Protein AF-A0A9Q3DLL0-F1 (afdb_monomer_lite)

Foldseek 3Di:
DDQQDDDPNHDADFPDWDADPVGDIDTDHDDPRSVVVCVQCVQRGQCVVPVVRHDDHPPDPDDPPDDPPDADPPDPVSVVVVCVVVVHDPVPDDDD

Radius of gyration: 18.35 Å; chains: 1; bounding box: 42×43×36 Å

Sequence (96 aa):
MEINATYENAPIRIRAFTRYPLGNIKLYMRLRAEACWLLDNRATWTHRADPLFETSPPTFPIIFHSCPTYVDVDDDICRNALLHQNKIEKKSVDKI

Structure (mmCIF, N/CA/C/O backbone):
data_AF-A0A9Q3DLL0-F1
#
_entry.id   AF-A0A9Q3DLL0-F1
#
loop_
_atom_site.group_PDB
_atom_site.id
_atom_site.type_symbol
_atom_site.label_atom_id
_atom_site.label_alt_id
_atom_site.label_comp_id
_atom_site.label_asym_id
_atom_site.label_entity_id
_atom_site.label_seq_id
_atom_site.pdbx_PDB_ins_code
_atom_site.Cartn_x
_atom_site.Cartn_y
_atom_site.Cartn_z
_atom_site.occupancy
_atom_site.B_iso_or_equiv
_atom_site.auth_seq_id
_atom_site.auth_comp_id
_atom_site.auth_asym_id
_atom_site.auth_atom_id
_atom_site.pdbx_PDB_model_num
ATOM 1 N N . MET A 1 1 ? -11.399 -15.636 1.822 1.00 66.38 1 MET A N 1
ATOM 2 C CA . MET A 1 1 ? -10.278 -14.676 1.804 1.00 66.38 1 MET A CA 1
ATOM 3 C C . MET A 1 1 ? -10.432 -13.806 3.031 1.00 66.38 1 MET A C 1
ATOM 5 O O . MET A 1 1 ? -11.428 -13.098 3.121 1.00 66.38 1 MET A O 1
ATOM 9 N N . GLU A 1 2 ? -9.510 -13.900 3.980 1.00 69.69 2 GLU A N 1
ATOM 10 C CA . GLU A 1 2 ? -9.531 -13.091 5.199 1.00 69.69 2 GLU A CA 1
ATOM 11 C C . GLU A 1 2 ? -8.254 -12.263 5.252 1.00 69.69 2 GLU A C 1
ATOM 13 O O . GLU A 1 2 ? -7.160 -12.806 5.227 1.00 69.69 2 GLU A O 1
ATOM 18 N N . ILE A 1 3 ? -8.381 -10.938 5.291 1.00 77.25 3 ILE A N 1
ATOM 19 C CA . ILE A 1 3 ? -7.219 -10.037 5.334 1.00 77.25 3 ILE A CA 1
ATOM 20 C C . ILE A 1 3 ? -6.903 -9.548 6.752 1.00 77.25 3 ILE A C 1
ATOM 22 O O . ILE A 1 3 ? -5.816 -9.035 6.985 1.00 77.25 3 ILE A O 1
ATOM 26 N N . ASN A 1 4 ? -7.845 -9.731 7.693 1.00 78.19 4 ASN A N 1
ATOM 27 C CA . ASN A 1 4 ? -7.791 -9.278 9.088 1.00 78.19 4 ASN A CA 1
ATOM 28 C C . ASN A 1 4 ? -7.075 -7.920 9.239 1.00 78.19 4 ASN A C 1
ATOM 30 O O . ASN A 1 4 ? -5.987 -7.830 9.811 1.00 78.19 4 ASN A O 1
ATOM 34 N N . ALA A 1 5 ? -7.680 -6.898 8.628 1.00 84.06 5 ALA A N 1
ATOM 35 C CA . ALA A 1 5 ? -7.140 -5.554 8.492 1.00 84.06 5 ALA A CA 1
ATOM 36 C C . ALA A 1 5 ? -8.103 -4.523 9.092 1.00 84.06 5 ALA A C 1
ATOM 38 O O . ALA A 1 5 ? -9.318 -4.599 8.873 1.00 84.06 5 ALA A O 1
ATOM 39 N N . THR A 1 6 ? -7.558 -3.550 9.820 1.00 86.50 6 THR A N 1
ATOM 40 C CA . THR A 1 6 ? -8.316 -2.478 10.469 1.00 86.50 6 THR A CA 1
ATOM 41 C C . THR A 1 6 ? -7.774 -1.107 10.066 1.00 86.50 6 THR A C 1
ATOM 43 O O . THR A 1 6 ? -6.568 -0.904 9.974 1.00 86.50 6 THR A O 1
ATOM 46 N N . TYR A 1 7 ? -8.676 -0.155 9.833 1.00 84.75 7 TYR A N 1
ATOM 47 C CA . TYR A 1 7 ? -8.378 1.258 9.599 1.00 84.75 7 TYR A CA 1
ATOM 48 C C . TYR A 1 7 ? -9.144 2.079 10.640 1.00 84.75 7 TYR A C 1
ATOM 50 O O . TYR A 1 7 ? -10.345 1.878 10.797 1.00 84.75 7 TYR A O 1
ATOM 58 N N . GLU A 1 8 ? -8.461 2.950 11.394 1.00 86.62 8 GLU A N 1
ATOM 59 C CA . GLU A 1 8 ? -9.069 3.735 12.491 1.00 86.62 8 GLU A CA 1
ATOM 60 C C . GLU A 1 8 ? -9.876 2.870 13.487 1.00 86.62 8 GLU A C 1
ATOM 62 O O . GLU A 1 8 ? -10.966 3.228 13.924 1.00 86.62 8 GLU A O 1
ATOM 67 N N . ASN A 1 9 ? -9.344 1.693 13.838 1.00 85.94 9 ASN A N 1
ATOM 68 C CA . ASN A 1 9 ? -9.989 0.683 14.695 1.00 85.94 9 ASN A CA 1
ATOM 69 C C . ASN A 1 9 ? -11.279 0.052 14.128 1.00 85.94 9 ASN A C 1
ATOM 71 O O . ASN A 1 9 ? -11.909 -0.759 14.807 1.00 85.94 9 ASN A O 1
ATOM 75 N N . ALA A 1 10 ? -11.654 0.349 12.881 1.00 88.00 10 ALA A N 1
ATOM 76 C CA . ALA A 1 10 ? -12.760 -0.297 12.186 1.00 88.00 10 ALA A CA 1
ATOM 77 C C . ALA A 1 10 ? -12.247 -1.386 11.223 1.00 88.00 10 ALA A C 1
ATOM 79 O O . ALA A 1 10 ? -11.261 -1.165 10.517 1.00 88.00 10 ALA A O 1
ATOM 80 N N . PRO A 1 11 ? -12.902 -2.559 11.138 1.00 88.50 11 PRO A N 1
ATOM 81 C CA . PRO A 1 11 ? -12.553 -3.571 10.147 1.00 88.50 11 PRO A CA 1
ATOM 82 C C . PRO A 1 11 ? -12.741 -3.044 8.724 1.00 88.50 11 PRO A C 1
ATOM 84 O O . PRO A 1 11 ? -13.814 -2.540 8.382 1.00 88.50 11 PRO A O 1
ATOM 87 N N . ILE A 1 12 ? -11.725 -3.225 7.882 1.00 89.31 12 ILE A N 1
ATOM 88 C CA . ILE A 1 12 ? -11.799 -2.866 6.467 1.00 89.31 12 ILE A CA 1
ATOM 89 C C . ILE A 1 12 ? -12.806 -3.780 5.761 1.00 89.31 12 ILE A C 1
ATOM 91 O O . ILE A 1 12 ? -12.676 -5.007 5.775 1.00 89.31 12 ILE A O 1
ATOM 95 N N . ARG A 1 13 ? -13.812 -3.186 5.106 1.00 87.00 13 ARG A N 1
ATOM 96 C CA . ARG A 1 13 ? -14.878 -3.935 4.422 1.00 87.00 13 ARG A CA 1
ATOM 97 C C . ARG A 1 13 ? -14.628 -4.046 2.921 1.00 87.00 13 ARG A C 1
ATOM 99 O O . ARG A 1 13 ? -14.899 -3.120 2.155 1.00 87.00 13 ARG A O 1
ATOM 106 N N . ILE A 1 14 ? -14.208 -5.228 2.480 1.00 87.50 14 ILE A N 1
ATOM 107 C CA . ILE A 1 14 ? -14.170 -5.582 1.057 1.00 87.50 14 ILE A CA 1
ATOM 108 C C . ILE A 1 14 ? -15.582 -5.963 0.602 1.00 87.50 14 ILE A C 1
ATOM 110 O O . ILE A 1 14 ? -16.216 -6.833 1.193 1.00 87.50 14 ILE A O 1
ATOM 114 N N . ARG A 1 15 ? -16.083 -5.314 -0.454 1.00 88.00 15 ARG A N 1
ATOM 115 C CA . ARG A 1 15 ? -17.423 -5.586 -1.007 1.00 88.00 15 ARG A CA 1
ATOM 116 C C . ARG A 1 15 ? -17.428 -6.741 -1.993 1.00 88.00 15 ARG A C 1
ATOM 118 O O . ARG A 1 15 ? -18.390 -7.493 -2.051 1.00 88.00 15 ARG A O 1
ATOM 125 N N . ALA A 1 16 ? -16.374 -6.835 -2.790 1.00 86.19 16 ALA A N 1
ATOM 126 C CA . ALA A 1 16 ? -16.169 -7.910 -3.744 1.00 86.19 16 ALA A CA 1
ATOM 127 C C . ALA A 1 16 ? -14.675 -8.048 -4.032 1.00 86.19 16 ALA A C 1
ATOM 129 O O . ALA A 1 16 ? -13.899 -7.116 -3.801 1.00 86.19 16 ALA A O 1
ATOM 130 N N . PHE A 1 17 ? -14.275 -9.190 -4.575 1.00 87.44 17 PHE A N 1
ATOM 131 C CA . PHE A 1 17 ? -12.935 -9.378 -5.106 1.00 87.44 17 PHE A CA 1
ATOM 132 C C . PHE A 1 17 ? -12.977 -10.221 -6.379 1.00 87.44 17 PHE A C 1
ATOM 134 O O . PHE A 1 17 ? -13.877 -11.039 -6.564 1.00 87.44 17 PHE A O 1
ATOM 141 N N . THR A 1 18 ? -11.979 -10.028 -7.234 1.00 87.06 18 THR A N 1
ATOM 142 C CA . THR A 1 18 ? -11.747 -10.839 -8.429 1.00 87.06 18 THR A CA 1
ATOM 143 C C . THR A 1 18 ? -10.316 -11.341 -8.396 1.00 87.06 18 THR A C 1
ATOM 145 O O . THR A 1 18 ? -9.391 -10.556 -8.193 1.00 87.06 18 THR A O 1
ATOM 148 N N . ARG A 1 19 ? -10.129 -12.639 -8.627 1.00 83.38 19 ARG A N 1
ATOM 149 C CA . ARG A 1 19 ? -8.811 -13.247 -8.813 1.00 83.38 19 ARG A CA 1
ATOM 150 C C . ARG A 1 19 ? -8.600 -13.516 -10.296 1.00 83.38 19 ARG A C 1
ATOM 152 O O . ARG A 1 19 ? -9.436 -14.156 -10.929 1.00 83.38 19 ARG A O 1
ATOM 159 N N . TYR A 1 20 ? -7.509 -13.008 -10.846 1.00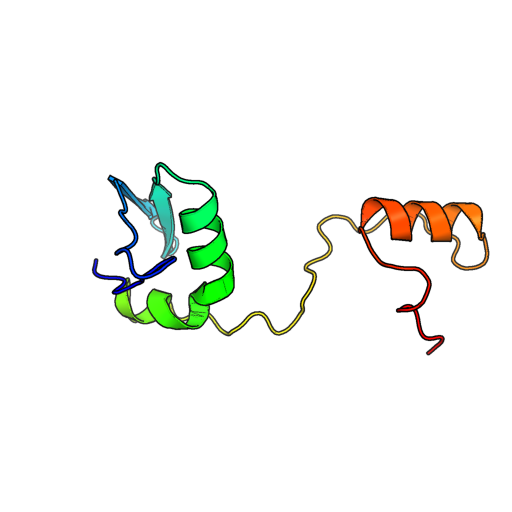 80.94 20 TYR A N 1
ATOM 160 C CA . TYR A 1 20 ? -7.133 -13.235 -12.233 1.00 80.94 20 TYR A CA 1
ATOM 161 C C . TYR A 1 20 ? -6.274 -14.503 -12.362 1.00 80.94 20 TYR A C 1
ATOM 163 O O . TYR A 1 20 ? -5.553 -14.841 -11.421 1.00 80.94 20 TYR A O 1
ATOM 171 N N . PRO A 1 21 ? -6.283 -15.176 -13.529 1.00 77.06 21 PRO A N 1
ATOM 172 C CA . PRO A 1 21 ? -5.498 -16.394 -13.761 1.00 77.06 21 PRO A CA 1
ATOM 173 C C . PRO A 1 21 ? -3.989 -16.234 -13.527 1.00 77.06 21 PRO A C 1
ATOM 175 O O . PRO A 1 21 ? -3.322 -17.186 -13.146 1.00 77.06 21 PRO A O 1
ATOM 178 N N . LEU A 1 22 ? -3.458 -15.022 -13.715 1.00 74.19 22 LEU A N 1
ATOM 179 C CA . LEU A 1 22 ? -2.043 -14.686 -13.517 1.00 74.19 22 LEU A CA 1
ATOM 180 C C . LEU A 1 22 ? -1.683 -14.355 -12.055 1.00 74.19 22 LEU A C 1
ATOM 182 O O . LEU A 1 22 ? -0.623 -13.798 -11.799 1.00 74.19 22 LEU A O 1
ATOM 186 N N . GLY A 1 23 ? -2.574 -14.629 -11.097 1.00 70.56 23 GLY A N 1
ATOM 187 C CA . GLY A 1 23 ? -2.326 -14.409 -9.666 1.00 70.56 23 GLY A CA 1
ATOM 188 C C . GLY A 1 23 ? -2.659 -13.005 -9.155 1.00 70.56 23 GLY A C 1
ATOM 189 O O . GLY A 1 23 ? -2.657 -12.780 -7.949 1.00 70.56 23 GLY A O 1
ATOM 190 N N . ASN A 1 24 ? -3.025 -12.065 -10.032 1.00 79.19 24 ASN A N 1
ATOM 191 C CA . ASN A 1 24 ? -3.456 -10.733 -9.603 1.00 79.19 24 ASN A CA 1
ATOM 192 C C . ASN A 1 24 ? -4.802 -10.800 -8.869 1.00 79.19 24 ASN A C 1
ATOM 194 O O . ASN A 1 24 ? -5.737 -11.464 -9.322 1.00 79.19 24 ASN A O 1
ATOM 198 N N . ILE A 1 25 ? -4.937 -10.045 -7.780 1.00 82.31 25 ILE A N 1
ATOM 199 C CA . ILE A 1 25 ? -6.195 -9.891 -7.043 1.00 82.31 25 ILE A CA 1
ATOM 200 C C . ILE A 1 25 ? -6.659 -8.442 -7.167 1.00 82.31 25 ILE A C 1
ATOM 202 O O . ILE A 1 25 ? -5.894 -7.508 -6.940 1.00 82.31 25 ILE A O 1
ATOM 206 N N . LYS A 1 26 ? -7.932 -8.244 -7.510 1.00 87.56 26 LYS A N 1
ATOM 207 C CA . LYS A 1 26 ? -8.591 -6.937 -7.503 1.00 87.56 26 LYS A CA 1
ATOM 208 C C . LYS A 1 26 ? -9.625 -6.896 -6.397 1.00 87.56 26 LYS A C 1
ATOM 210 O O . LYS A 1 26 ? -10.519 -7.737 -6.355 1.00 87.56 26 LYS A O 1
ATOM 215 N N . LEU A 1 27 ? -9.505 -5.906 -5.522 1.00 88.81 27 LEU A N 1
ATOM 216 C CA . LEU A 1 27 ? -10.420 -5.674 -4.412 1.00 88.81 27 LEU A CA 1
ATOM 217 C C . LEU A 1 27 ? -11.351 -4.512 -4.751 1.00 88.81 27 LEU A C 1
ATOM 219 O O . LEU A 1 27 ? -10.906 -3.462 -5.211 1.00 88.81 27 LEU A O 1
ATOM 223 N N . TYR A 1 28 ? -12.644 -4.696 -4.510 1.00 88.00 28 TYR A N 1
ATOM 224 C CA . TYR A 1 28 ? -13.661 -3.667 -4.681 1.00 88.00 28 TYR A CA 1
ATOM 225 C C . TYR A 1 28 ? -14.093 -3.166 -3.311 1.00 88.00 28 TYR A C 1
ATOM 227 O O . TYR A 1 28 ? -14.596 -3.921 -2.474 1.00 88.00 28 TYR A O 1
ATOM 235 N N . MET A 1 29 ? -13.896 -1.873 -3.087 1.00 88.38 29 MET A N 1
ATOM 236 C CA . MET A 1 29 ? -14.075 -1.224 -1.793 1.00 88.38 29 MET A CA 1
ATOM 237 C C . MET A 1 29 ? -14.878 0.055 -1.968 1.00 88.38 29 MET A C 1
ATOM 239 O O . MET A 1 29 ? -14.898 0.636 -3.053 1.00 88.38 29 MET A O 1
ATOM 243 N N . ARG A 1 30 ? -15.554 0.498 -0.903 1.00 88.56 30 ARG A N 1
ATOM 244 C CA . ARG A 1 30 ? -16.299 1.763 -0.948 1.00 88.56 30 ARG A CA 1
ATOM 245 C C . ARG A 1 30 ? -15.401 2.960 -0.660 1.00 88.56 30 ARG A C 1
ATOM 247 O O . ARG A 1 30 ? -15.546 3.988 -1.311 1.00 88.56 30 ARG A O 1
ATOM 254 N N . LEU A 1 31 ? -14.548 2.859 0.358 1.00 90.44 31 LEU A N 1
ATOM 255 C CA . LEU A 1 31 ? -13.805 4.003 0.870 1.00 90.44 31 LEU A CA 1
ATOM 256 C C . LEU A 1 31 ? -12.394 4.026 0.292 1.00 90.44 31 LEU A C 1
ATOM 258 O O . LEU A 1 31 ? -11.654 3.047 0.368 1.00 90.44 31 LEU A O 1
ATOM 262 N N . ARG A 1 32 ? -12.006 5.185 -0.248 1.00 87.25 32 ARG A N 1
ATOM 263 C CA . ARG A 1 32 ? -10.649 5.408 -0.758 1.00 87.25 32 ARG A CA 1
ATOM 264 C C . ARG A 1 32 ? -9.598 5.275 0.346 1.00 87.25 32 ARG A C 1
ATOM 266 O O . ARG A 1 32 ? -8.549 4.706 0.088 1.00 87.25 32 ARG A O 1
ATOM 273 N N . ALA A 1 33 ? -9.888 5.765 1.552 1.00 87.94 33 ALA A N 1
ATOM 274 C CA . ALA A 1 33 ? -8.968 5.691 2.689 1.00 87.94 33 ALA A CA 1
ATOM 275 C C . ALA A 1 33 ? -8.607 4.239 3.048 1.00 87.94 33 ALA A C 1
ATOM 277 O O . ALA A 1 33 ? -7.432 3.916 3.172 1.00 87.94 33 ALA A O 1
ATOM 278 N N . GLU A 1 34 ? -9.599 3.344 3.100 1.00 89.69 34 GLU A N 1
ATOM 279 C CA . GLU A 1 34 ? -9.373 1.910 3.331 1.00 89.69 34 GLU A CA 1
ATOM 280 C C . GLU A 1 34 ? -8.521 1.281 2.215 1.00 89.69 34 GLU A C 1
ATOM 282 O O . GLU A 1 34 ? -7.637 0.473 2.489 1.00 89.69 34 GLU A O 1
ATOM 287 N N . ALA A 1 35 ? -8.755 1.669 0.956 1.00 89.06 35 ALA A N 1
ATOM 288 C CA . ALA A 1 35 ? -7.976 1.177 -0.180 1.00 89.06 35 ALA A CA 1
ATOM 289 C C . ALA A 1 35 ? -6.515 1.652 -0.135 1.00 89.06 35 ALA A C 1
ATOM 291 O O . ALA A 1 35 ? -5.609 0.859 -0.387 1.00 89.06 35 ALA A O 1
ATOM 292 N N . CYS A 1 36 ? -6.280 2.922 0.213 1.00 88.12 36 CYS A N 1
ATOM 293 C CA . CYS A 1 36 ? -4.935 3.450 0.439 1.00 88.12 36 CYS A CA 1
ATOM 294 C C . CYS A 1 36 ? -4.243 2.696 1.578 1.00 88.12 36 CYS A C 1
ATOM 296 O O . CYS A 1 36 ? -3.138 2.202 1.387 1.00 88.12 36 CYS A O 1
ATOM 298 N N . TRP A 1 37 ? -4.936 2.488 2.703 1.00 89.75 37 TRP A N 1
ATOM 299 C CA . TRP A 1 37 ? -4.381 1.729 3.819 1.00 89.75 37 TRP A CA 1
ATOM 300 C C . TRP A 1 37 ? -3.967 0.312 3.404 1.00 89.75 37 TRP A C 1
ATOM 302 O O . TRP A 1 37 ? -2.869 -0.119 3.752 1.00 89.75 37 TRP A O 1
ATOM 312 N N . LEU A 1 38 ? -4.792 -0.408 2.628 1.00 89.12 38 LEU A N 1
ATOM 313 C CA . LEU A 1 38 ? -4.426 -1.746 2.145 1.00 89.12 38 LEU A CA 1
ATOM 314 C C . LEU A 1 38 ? -3.184 -1.722 1.249 1.00 89.12 38 LEU A C 1
ATOM 316 O O . LEU A 1 38 ? -2.366 -2.636 1.331 1.00 89.12 38 LEU A O 1
ATOM 320 N N . LEU A 1 39 ? -3.021 -0.707 0.403 1.00 86.81 39 LEU A N 1
ATOM 321 C CA . LEU A 1 39 ? -1.843 -0.588 -0.459 1.00 86.81 39 LEU A CA 1
ATOM 322 C C . LEU A 1 39 ? -0.567 -0.317 0.346 1.00 86.81 39 LEU A C 1
ATOM 324 O O . LEU A 1 39 ? 0.461 -0.956 0.096 1.00 86.81 39 LEU A O 1
ATOM 328 N N . ASP A 1 40 ? -0.658 0.576 1.330 1.00 85.94 40 ASP A N 1
ATOM 329 C CA . ASP A 1 40 ? 0.462 0.961 2.192 1.00 85.94 40 ASP A CA 1
ATOM 330 C C . ASP A 1 40 ? 0.881 -0.192 3.117 1.00 85.94 40 ASP A C 1
ATOM 332 O O . ASP A 1 40 ? 2.064 -0.396 3.382 1.00 85.94 40 ASP A O 1
ATOM 336 N N . ASN A 1 41 ? -0.086 -1.011 3.539 1.00 87.50 41 ASN A N 1
ATOM 337 C CA . ASN A 1 41 ? 0.114 -2.122 4.469 1.00 87.50 41 ASN A CA 1
ATOM 338 C C . ASN A 1 41 ? 0.112 -3.495 3.784 1.00 87.50 41 ASN A C 1
ATOM 340 O O . ASN A 1 41 ? -0.067 -4.508 4.452 1.00 87.50 41 ASN A O 1
ATOM 344 N N . ARG A 1 42 ? 0.320 -3.573 2.463 1.00 87.50 42 ARG A N 1
ATOM 345 C CA . ARG A 1 42 ? 0.245 -4.836 1.697 1.00 87.50 42 ARG A CA 1
ATOM 346 C C . ARG A 1 42 ? 1.021 -6.002 2.323 1.00 87.50 42 ARG A C 1
ATOM 348 O O . ARG A 1 42 ? 0.520 -7.123 2.359 1.00 87.50 42 ARG A O 1
ATOM 355 N N . ALA A 1 43 ? 2.186 -5.741 2.912 1.00 86.81 43 ALA A N 1
ATOM 356 C CA . ALA A 1 43 ? 3.008 -6.772 3.541 1.00 86.81 43 ALA A CA 1
ATOM 357 C C . ALA A 1 43 ? 2.360 -7.431 4.769 1.00 86.81 43 ALA A C 1
ATOM 359 O O . ALA A 1 43 ? 2.653 -8.582 5.082 1.00 86.81 43 ALA A O 1
ATOM 360 N N . THR A 1 44 ? 1.449 -6.738 5.456 1.00 87.81 44 THR A N 1
ATOM 361 C CA . THR A 1 44 ? 0.848 -7.238 6.698 1.00 87.81 44 THR A CA 1
ATOM 362 C C . THR A 1 44 ? -0.358 -8.143 6.464 1.00 87.81 44 THR A C 1
ATOM 364 O O . THR A 1 44 ? -0.703 -8.925 7.351 1.00 87.81 44 THR A O 1
ATOM 367 N N . TRP A 1 45 ? -0.995 -8.073 5.287 1.00 87.06 45 TRP A N 1
ATOM 368 C CA . TRP A 1 45 ? -2.265 -8.765 5.040 1.00 87.06 45 TRP A CA 1
ATOM 369 C C . TRP A 1 45 ? -2.291 -9.666 3.803 1.00 87.06 45 TRP A C 1
ATOM 371 O O . TRP A 1 45 ? -3.112 -10.581 3.758 1.00 87.06 45 TRP A O 1
ATOM 381 N N . THR A 1 46 ? -1.438 -9.448 2.800 1.00 87.81 46 THR A N 1
ATOM 382 C CA . THR A 1 46 ? -1.536 -10.167 1.512 1.00 87.81 46 THR A CA 1
ATOM 383 C C . THR A 1 46 ? -1.371 -11.684 1.667 1.00 87.81 46 THR A C 1
ATOM 385 O O . THR A 1 46 ? -2.218 -12.423 1.167 1.00 87.81 46 THR A O 1
ATOM 388 N N . HIS A 1 47 ? -0.434 -12.137 2.509 1.00 85.62 47 HIS A N 1
ATOM 389 C CA . HIS A 1 47 ? -0.253 -13.557 2.859 1.00 85.62 47 HIS A CA 1
ATOM 390 C C . HIS A 1 47 ? -1.490 -14.200 3.518 1.00 85.62 47 HIS A C 1
ATOM 392 O O . HIS A 1 47 ? -1.703 -15.407 3.417 1.00 85.62 47 HIS A O 1
ATOM 398 N N . ARG A 1 48 ? -2.321 -13.403 4.208 1.00 84.69 48 ARG A N 1
ATOM 399 C CA . ARG A 1 48 ? -3.576 -13.865 4.832 1.00 84.69 48 ARG A CA 1
ATOM 400 C C . ARG A 1 48 ? -4.688 -14.013 3.797 1.00 84.69 48 ARG A C 1
ATOM 402 O O . ARG A 1 48 ? -5.534 -14.899 3.904 1.00 84.69 48 ARG A O 1
ATOM 409 N N . ALA A 1 49 ? -4.670 -13.155 2.776 1.00 82.38 49 ALA A N 1
ATOM 410 C CA . ALA A 1 49 ? -5.573 -13.260 1.638 1.00 82.38 49 ALA A CA 1
ATOM 411 C C . ALA A 1 49 ? -5.276 -14.519 0.810 1.00 82.38 49 ALA A C 1
ATOM 413 O O . ALA A 1 49 ? -6.206 -15.206 0.381 1.00 82.38 49 ALA A O 1
ATOM 414 N N . ASP A 1 50 ? -3.988 -14.788 0.594 1.00 79.06 50 ASP A N 1
ATOM 415 C CA . ASP A 1 50 ? -3.456 -15.903 -0.179 1.00 79.06 50 ASP A CA 1
ATOM 416 C C . ASP A 1 50 ? -1.987 -16.162 0.213 1.00 79.06 50 ASP A C 1
ATOM 418 O O . ASP A 1 50 ? -1.168 -15.257 0.056 1.00 79.06 50 ASP A O 1
ATOM 422 N N . PRO A 1 51 ? -1.617 -17.376 0.666 1.00 81.12 51 PRO A N 1
ATOM 423 C CA . PRO A 1 51 ? -0.237 -17.700 1.037 1.00 81.12 51 PRO A CA 1
ATOM 424 C C . PRO A 1 51 ? 0.784 -17.521 -0.092 1.00 81.12 51 PRO A C 1
ATOM 426 O O . PRO A 1 51 ? 1.958 -17.307 0.183 1.00 81.12 51 PRO A O 1
ATOM 429 N N . LEU A 1 52 ? 0.358 -17.613 -1.358 1.00 79.56 52 LEU A N 1
ATOM 430 C CA . LEU A 1 52 ? 1.227 -17.381 -2.518 1.00 79.56 52 LEU A CA 1
ATOM 431 C C . LEU A 1 52 ? 1.348 -15.894 -2.878 1.00 79.56 52 LEU A C 1
ATOM 433 O O . LEU A 1 52 ? 2.161 -15.523 -3.722 1.00 79.56 52 LEU A O 1
ATOM 437 N N . PHE A 1 53 ? 0.536 -15.043 -2.254 1.00 76.50 53 PHE A N 1
ATOM 438 C CA . PHE A 1 53 ? 0.502 -13.607 -2.473 1.00 76.50 53 PHE A CA 1
ATOM 439 C C . PHE A 1 53 ? 1.203 -12.901 -1.315 1.00 76.50 53 PHE A C 1
ATOM 441 O O . PHE A 1 53 ? 0.591 -12.160 -0.557 1.00 76.50 53 PHE A O 1
ATOM 448 N N . GLU A 1 54 ? 2.498 -13.150 -1.146 1.00 78.38 54 GLU A N 1
ATOM 449 C CA . GLU A 1 54 ? 3.312 -12.441 -0.163 1.00 78.38 54 GLU A CA 1
ATOM 450 C C . GLU A 1 54 ? 3.955 -11.216 -0.815 1.00 78.38 54 GLU A C 1
ATOM 452 O O . GLU A 1 54 ? 4.708 -11.317 -1.784 1.00 78.38 54 GLU A O 1
ATOM 457 N N . THR A 1 55 ? 3.647 -10.029 -0.297 1.00 81.19 55 THR A N 1
ATOM 458 C CA . THR A 1 55 ? 4.276 -8.791 -0.766 1.00 81.19 55 THR A CA 1
ATOM 459 C C . THR A 1 55 ? 5.284 -8.287 0.251 1.00 81.19 55 THR A C 1
ATOM 461 O O . THR A 1 55 ? 4.956 -8.160 1.428 1.00 81.19 55 THR A O 1
ATOM 464 N N . SER A 1 56 ? 6.473 -7.896 -0.195 1.00 76.69 56 SER A N 1
ATOM 465 C CA . SER A 1 56 ? 7.424 -7.199 0.669 1.00 76.69 56 SER A CA 1
ATOM 466 C C . SER A 1 56 ? 6.914 -5.794 1.030 1.00 76.69 56 SER A C 1
ATOM 468 O O . SER A 1 56 ? 6.182 -5.176 0.234 1.00 76.69 56 SER A O 1
ATOM 470 N N . PRO A 1 57 ? 7.316 -5.251 2.198 1.00 73.31 57 PRO A N 1
ATOM 471 C CA . PRO A 1 57 ? 7.110 -3.842 2.506 1.00 73.31 57 PRO A CA 1
ATOM 472 C C . PRO A 1 57 ? 7.639 -2.973 1.358 1.00 73.31 57 PRO A C 1
ATOM 474 O O . PRO A 1 57 ? 8.629 -3.352 0.725 1.00 73.31 57 PRO A O 1
ATOM 477 N N . PRO A 1 58 ? 7.001 -1.833 1.045 1.00 66.75 58 PRO A N 1
ATOM 478 C CA . PRO A 1 58 ? 7.569 -0.887 0.093 1.00 66.75 58 PRO A CA 1
ATOM 479 C C . PRO A 1 58 ? 8.979 -0.485 0.543 1.00 66.75 58 PRO A C 1
ATOM 481 O O . PRO A 1 58 ? 9.144 0.244 1.513 1.00 66.75 58 PRO A O 1
ATOM 484 N N . THR A 1 59 ? 9.997 -0.987 -0.157 1.00 65.00 59 THR A N 1
ATOM 485 C CA . THR A 1 59 ? 11.410 -0.651 0.071 1.00 65.00 59 THR A CA 1
ATO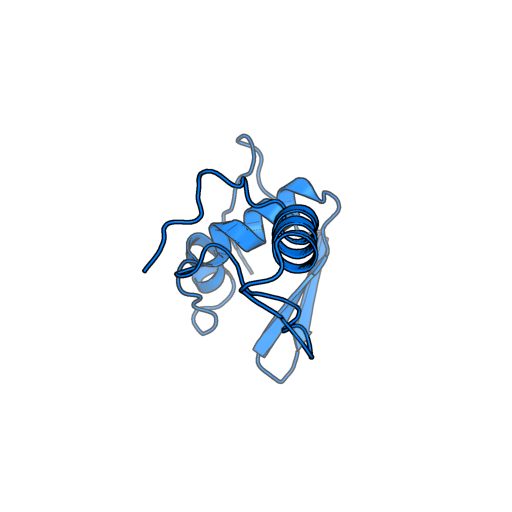M 486 C C . THR A 1 59 ? 11.756 0.739 -0.443 1.00 65.00 59 THR A C 1
ATOM 488 O O . THR 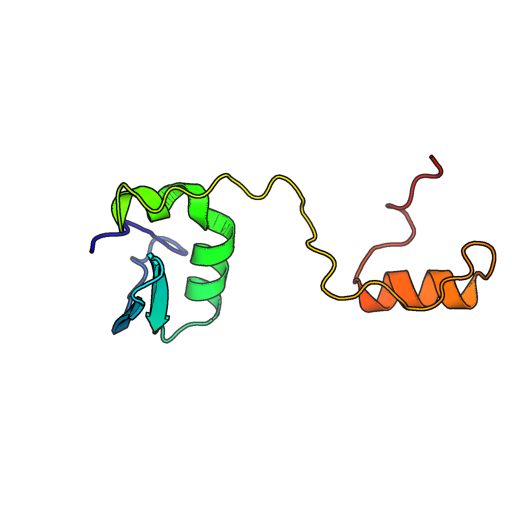A 1 59 ? 12.693 1.358 0.049 1.00 65.00 59 THR A O 1
ATOM 491 N N . PHE A 1 60 ? 10.977 1.250 -1.399 1.00 60.22 60 PHE A N 1
ATOM 492 C CA . PHE A 1 60 ? 11.129 2.592 -1.940 1.00 60.22 60 PHE A CA 1
ATOM 493 C C . PHE A 1 60 ? 9.866 3.410 -1.649 1.00 60.22 60 PHE A C 1
ATOM 495 O O . PHE A 1 60 ? 8.766 2.954 -1.979 1.00 60.22 60 PHE A O 1
ATOM 502 N N . PRO A 1 61 ? 9.996 4.615 -1.065 1.00 55.34 61 PRO A N 1
ATOM 503 C CA . PRO A 1 61 ? 8.856 5.480 -0.757 1.00 55.34 61 PRO A CA 1
ATOM 504 C C . PRO A 1 61 ? 8.148 6.000 -2.018 1.00 55.34 61 PRO A C 1
ATOM 506 O O . PRO A 1 61 ? 7.014 6.464 -1.941 1.00 55.34 61 PRO A O 1
ATOM 509 N N . ILE A 1 62 ? 8.801 5.925 -3.183 1.00 54.66 62 ILE A N 1
ATOM 510 C CA . ILE A 1 62 ? 8.303 6.448 -4.453 1.00 54.66 62 ILE A CA 1
ATOM 511 C C . ILE A 1 62 ? 8.618 5.430 -5.554 1.00 54.66 62 ILE A C 1
ATOM 513 O O . ILE A 1 62 ? 9.779 5.154 -5.844 1.00 54.66 62 ILE A O 1
ATOM 517 N N . ILE A 1 63 ? 7.583 4.889 -6.195 1.00 55.06 63 ILE A N 1
ATOM 518 C CA . ILE A 1 63 ? 7.709 4.311 -7.538 1.00 55.06 63 ILE A CA 1
ATOM 519 C C . ILE A 1 63 ? 7.530 5.489 -8.492 1.00 55.06 63 ILE A C 1
ATOM 521 O O . ILE A 1 63 ? 6.428 6.026 -8.562 1.00 55.06 63 ILE A O 1
ATOM 525 N N . PHE A 1 64 ? 8.575 5.932 -9.195 1.00 52.25 64 PHE A N 1
ATOM 526 C CA . PHE A 1 64 ? 8.428 6.960 -10.233 1.00 52.25 64 PHE A CA 1
ATOM 527 C C . PHE A 1 64 ? 7.547 6.405 -11.359 1.00 52.25 64 PHE A C 1
ATOM 529 O O . PHE A 1 64 ? 7.917 5.456 -12.040 1.00 52.25 64 PHE A O 1
ATOM 536 N N . HIS A 1 65 ? 6.357 6.980 -11.541 1.00 50.53 65 HIS A N 1
ATOM 537 C CA . HIS A 1 65 ? 5.383 6.544 -12.552 1.00 50.53 65 HIS A CA 1
ATOM 538 C C . HIS A 1 65 ? 5.708 7.111 -13.945 1.00 50.53 65 HIS A C 1
ATOM 540 O O . HIS A 1 65 ? 5.045 6.786 -14.926 1.00 50.53 65 HIS A O 1
ATOM 546 N N . SER A 1 66 ? 6.748 7.939 -14.036 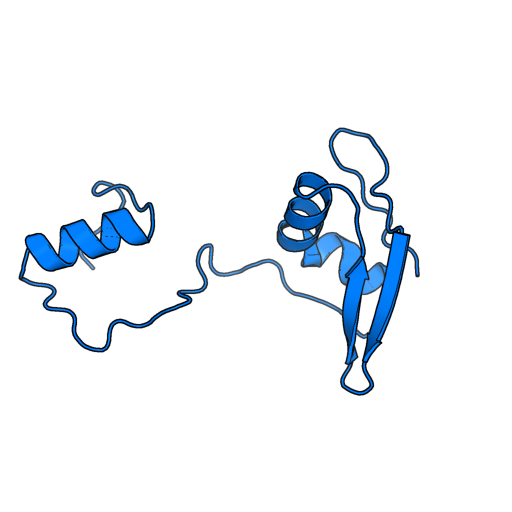1.00 54.28 66 SER A N 1
ATOM 547 C CA . SER A 1 66 ? 7.168 8.603 -15.263 1.00 54.28 66 SER A CA 1
ATOM 548 C C . SER A 1 66 ? 8.648 8.957 -15.159 1.00 54.28 66 SER A C 1
ATOM 550 O O . SER A 1 66 ? 9.044 9.735 -14.293 1.00 54.28 66 SER A O 1
ATOM 552 N N . CYS A 1 67 ? 9.460 8.372 -16.041 1.00 55.78 67 CYS A N 1
ATOM 553 C CA . CYS A 1 67 ? 10.802 8.863 -16.328 1.00 55.78 67 CYS A CA 1
ATOM 554 C C . CYS A 1 67 ? 10.647 9.982 -17.367 1.00 55.78 67 CYS A C 1
ATOM 556 O O . CYS A 1 67 ? 10.059 9.721 -18.422 1.00 55.78 67 CYS A O 1
ATOM 558 N N . PRO A 1 68 ? 11.083 11.222 -17.099 1.00 60.62 68 PRO A N 1
ATOM 559 C CA . PRO A 1 68 ? 11.015 12.268 -18.107 1.00 60.62 68 PRO A CA 1
ATOM 560 C C . PRO A 1 68 ? 11.903 11.863 -19.287 1.00 60.62 68 PRO A C 1
ATOM 562 O O . PRO A 1 68 ? 13.036 11.430 -19.096 1.00 60.62 68 PRO A O 1
ATOM 565 N N . THR A 1 69 ? 11.405 12.003 -20.515 1.00 62.91 69 THR A N 1
ATOM 566 C CA . THR A 1 69 ? 12.188 11.698 -21.728 1.00 62.91 69 THR A CA 1
ATOM 567 C C . THR A 1 69 ? 13.385 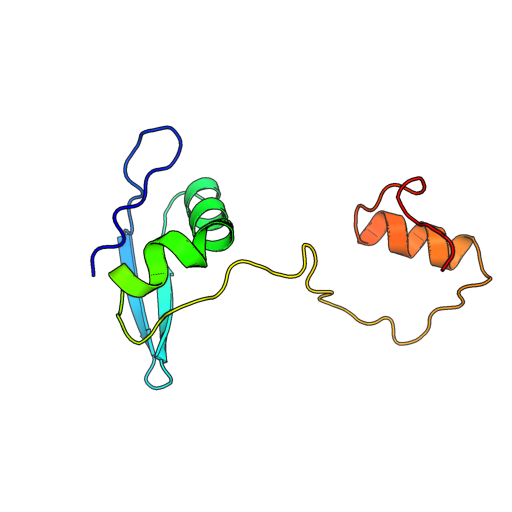12.633 -21.908 1.00 62.91 69 THR A C 1
ATOM 569 O O . THR A 1 69 ? 14.283 12.337 -22.689 1.00 62.91 69 THR A O 1
ATOM 572 N N . TYR A 1 70 ? 13.391 13.757 -21.192 1.00 64.06 70 TYR A N 1
ATOM 573 C CA . TYR A 1 70 ? 14.488 14.706 -21.100 1.00 64.06 70 TYR A CA 1
ATOM 574 C C . TYR A 1 70 ? 14.455 15.363 -19.716 1.00 64.06 70 TYR A C 1
ATOM 576 O O . TYR A 1 70 ? 13.411 15.869 -19.298 1.00 64.06 70 TYR A O 1
ATOM 584 N N . VAL A 1 71 ? 15.587 15.347 -19.015 1.00 70.25 71 VAL A N 1
ATOM 585 C CA . VAL A 1 71 ? 15.825 16.136 -17.803 1.00 70.25 71 VAL A CA 1
ATOM 586 C C . VAL A 1 71 ? 17.163 16.818 -17.975 1.00 70.25 71 VAL A C 1
ATOM 588 O O . VAL A 1 71 ? 18.179 16.140 -18.107 1.00 70.25 71 VAL A O 1
ATOM 591 N N . ASP A 1 72 ? 17.155 18.142 -17.931 1.00 76.38 72 ASP A N 1
ATOM 592 C CA . ASP A 1 72 ? 18.363 18.905 -17.668 1.00 76.38 72 ASP A CA 1
ATOM 593 C C . ASP A 1 72 ? 18.465 19.103 -16.150 1.00 76.38 72 ASP A C 1
ATOM 595 O O . ASP A 1 72 ? 17.602 19.730 -15.532 1.00 76.38 72 ASP A O 1
ATOM 599 N N . VAL A 1 73 ? 19.464 18.468 -15.536 1.00 69.81 73 VAL A N 1
ATOM 600 C CA . VAL A 1 73 ? 19.685 18.515 -14.082 1.00 69.81 73 VAL A CA 1
ATOM 601 C C . VAL A 1 73 ? 20.346 19.817 -13.633 1.00 69.81 73 VAL A C 1
ATOM 603 O O . VAL A 1 73 ? 20.270 20.149 -12.447 1.00 69.81 73 VAL A O 1
ATOM 606 N N . ASP A 1 74 ? 20.943 20.550 -14.573 1.00 78.75 74 ASP A N 1
ATOM 607 C CA . ASP A 1 74 ? 21.598 21.833 -14.338 1.00 78.75 74 ASP A CA 1
ATOM 608 C C . ASP A 1 74 ? 20.634 23.014 -14.565 1.00 78.75 74 ASP A C 1
ATOM 610 O O . ASP A 1 74 ? 20.891 24.124 -14.095 1.00 78.75 74 ASP A O 1
ATOM 614 N N . ASP A 1 75 ? 19.478 22.775 -15.200 1.00 82.06 75 ASP A N 1
ATOM 615 C CA . ASP A 1 75 ? 18.389 23.747 -15.315 1.00 82.06 75 ASP A CA 1
ATOM 616 C C . ASP A 1 75 ? 17.485 23.753 -14.068 1.00 82.06 75 ASP A C 1
ATOM 618 O O . ASP A 1 75 ? 16.689 22.844 -13.797 1.00 82.06 75 ASP A O 1
ATOM 622 N N . ASP A 1 76 ? 17.547 24.858 -13.325 1.00 82.19 76 ASP A N 1
ATOM 623 C CA . ASP A 1 76 ? 16.710 25.098 -12.155 1.00 82.19 76 ASP A CA 1
ATOM 624 C C . ASP A 1 76 ? 15.204 25.080 -12.463 1.00 82.19 76 ASP A C 1
ATOM 626 O O . ASP A 1 76 ? 14.414 24.703 -11.591 1.00 82.19 76 ASP A O 1
ATOM 630 N N . ILE A 1 77 ? 14.773 25.454 -13.671 1.00 81.88 77 ILE A N 1
ATOM 631 C CA . ILE A 1 77 ? 13.357 25.433 -14.062 1.00 81.88 77 ILE A CA 1
ATOM 632 C C . ILE A 1 77 ? 12.879 23.986 -14.189 1.00 81.88 77 ILE A C 1
ATOM 634 O O . ILE A 1 77 ? 11.895 23.613 -13.538 1.00 81.88 77 ILE A O 1
ATOM 638 N N . CYS A 1 78 ? 13.598 23.157 -14.955 1.00 77.19 78 CYS A N 1
ATOM 639 C CA . CYS A 1 78 ? 13.314 21.726 -15.079 1.00 77.19 78 CYS A CA 1
ATOM 640 C C . CYS A 1 78 ? 13.311 21.034 -13.710 1.00 77.19 78 CYS A C 1
ATOM 642 O O . CYS A 1 78 ? 12.377 20.296 -13.378 1.00 77.19 78 CYS A O 1
ATOM 644 N N . ARG A 1 79 ? 14.302 21.335 -12.866 1.00 77.81 79 ARG A N 1
ATOM 645 C CA . ARG A 1 79 ? 14.417 20.761 -11.523 1.00 77.81 79 ARG A CA 1
ATOM 646 C C . ARG A 1 79 ? 13.251 21.152 -10.614 1.00 77.81 79 ARG A C 1
ATOM 648 O O . ARG A 1 79 ? 12.650 20.285 -9.983 1.00 77.81 79 ARG A O 1
ATOM 655 N N . ASN A 1 80 ? 12.883 22.432 -10.559 1.00 80.94 80 ASN A N 1
ATOM 656 C CA . ASN A 1 80 ? 11.763 22.885 -9.727 1.00 80.94 80 ASN A CA 1
ATOM 657 C C . ASN A 1 80 ? 10.418 22.315 -10.216 1.00 80.94 80 ASN A C 1
ATOM 659 O O . ASN A 1 80 ? 9.577 21.950 -9.391 1.00 80.94 80 ASN A O 1
ATOM 663 N N . ALA A 1 81 ? 10.222 22.188 -11.533 1.00 79.69 81 ALA A N 1
ATOM 664 C CA . ALA A 1 81 ? 9.026 21.575 -12.104 1.00 79.69 81 ALA A CA 1
ATOM 665 C C . ALA A 1 81 ? 8.899 20.095 -11.708 1.00 79.69 81 ALA A C 1
ATOM 667 O O . ALA A 1 81 ? 7.822 19.665 -11.290 1.00 79.69 81 ALA A O 1
ATOM 668 N N . LEU A 1 82 ? 10.000 19.335 -11.757 1.00 76.25 82 LEU A N 1
ATOM 669 C CA . LEU A 1 82 ? 10.032 17.937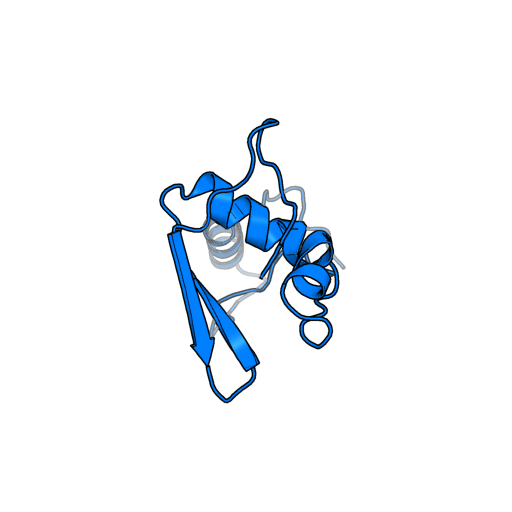 -11.320 1.00 76.25 82 LEU A CA 1
ATOM 670 C C . LEU A 1 82 ? 9.743 17.794 -9.825 1.00 76.25 82 LEU A C 1
ATOM 672 O O . LEU A 1 82 ? 8.940 16.943 -9.439 1.00 76.25 82 LEU A O 1
ATOM 676 N N . LEU A 1 83 ? 10.341 18.637 -8.982 1.00 80.00 83 LEU A N 1
ATOM 677 C CA . LEU A 1 83 ? 10.079 18.622 -7.540 1.00 80.00 83 LEU A CA 1
ATOM 678 C C . LEU A 1 83 ? 8.608 18.916 -7.231 1.00 80.00 83 LEU A C 1
ATOM 680 O O . LEU A 1 83 ? 7.988 18.192 -6.454 1.00 80.00 83 LEU A O 1
ATOM 684 N N . HIS A 1 84 ? 8.021 19.913 -7.897 1.00 80.44 84 HIS A N 1
ATOM 685 C CA . HIS A 1 84 ? 6.607 20.246 -7.745 1.00 80.44 84 HIS A CA 1
ATOM 686 C C . HIS A 1 84 ? 5.687 19.102 -8.201 1.00 80.44 84 HIS A C 1
ATOM 688 O O . HIS A 1 84 ? 4.779 18.712 -7.468 1.00 80.44 84 HIS A O 1
ATOM 694 N N . GLN A 1 85 ? 5.933 18.523 -9.383 1.00 75.81 85 GLN A N 1
ATOM 695 C CA . GLN A 1 85 ? 5.141 17.405 -9.912 1.00 75.81 85 GLN A CA 1
ATOM 696 C C . GLN A 1 85 ? 5.180 16.177 -8.996 1.00 75.81 85 GLN A C 1
ATOM 698 O O . GLN A 1 85 ? 4.159 15.517 -8.809 1.00 75.81 85 GLN A O 1
ATOM 703 N N . ASN A 1 86 ? 6.338 15.900 -8.394 1.00 73.94 86 ASN A N 1
ATOM 704 C CA . ASN A 1 86 ? 6.531 14.758 -7.502 1.00 73.94 86 ASN A CA 1
ATOM 705 C C . ASN A 1 86 ? 6.243 15.082 -6.027 1.00 73.94 86 ASN A C 1
ATOM 707 O O . ASN A 1 86 ? 6.390 14.208 -5.177 1.00 73.94 86 ASN A O 1
ATOM 711 N N . LYS A 1 87 ? 5.810 16.314 -5.712 1.00 77.69 87 LYS A N 1
ATOM 712 C CA . LYS A 1 87 ? 5.540 16.792 -4.343 1.00 77.69 87 LYS A CA 1
ATOM 713 C C . LYS A 1 87 ? 6.731 16.599 -3.393 1.00 77.69 87 LYS A C 1
ATOM 715 O O . LYS A 1 87 ? 6.550 16.293 -2.217 1.00 77.69 87 LYS A O 1
ATOM 720 N N . ILE A 1 88 ? 7.942 16.774 -3.912 1.00 77.19 88 ILE A N 1
ATOM 721 C CA . ILE A 1 88 ? 9.190 16.676 -3.154 1.00 77.19 88 ILE A CA 1
ATOM 722 C C . ILE A 1 88 ? 9.579 18.082 -2.702 1.00 77.19 88 ILE A C 1
ATOM 724 O O . ILE A 1 88 ? 9.636 19.017 -3.503 1.00 77.19 88 ILE A O 1
ATOM 728 N N . GLU A 1 89 ? 9.855 18.251 -1.411 1.00 76.62 89 GLU A N 1
ATOM 729 C CA . GLU A 1 89 ? 10.336 19.527 -0.890 1.00 76.62 89 GLU A CA 1
ATOM 730 C C . GLU A 1 89 ? 11.794 19.752 -1.322 1.00 76.62 89 GLU A C 1
ATOM 732 O O . GLU A 1 89 ? 12.638 18.873 -1.199 1.00 76.62 89 GLU A O 1
ATOM 737 N N . LYS A 1 90 ? 12.141 20.960 -1.781 1.00 69.00 90 LYS A N 1
ATOM 738 C CA . LYS A 1 90 ? 13.498 21.264 -2.286 1.00 69.00 90 LYS A CA 1
ATOM 739 C C . LYS A 1 90 ? 14.623 20.943 -1.287 1.00 69.00 90 LYS A C 1
ATOM 741 O O . LYS A 1 90 ? 15.726 20.601 -1.692 1.00 69.00 90 LYS A O 1
ATOM 746 N N . LYS A 1 91 ? 14.323 21.039 0.009 1.00 72.31 91 LYS A N 1
ATOM 747 C CA . LYS A 1 91 ? 15.229 20.752 1.134 1.00 72.31 91 LYS A CA 1
ATOM 748 C C . LYS A 1 91 ? 15.531 19.261 1.346 1.00 72.31 91 LYS A C 1
ATOM 750 O O . LYS A 1 91 ? 16.418 18.966 2.130 1.00 72.31 91 LYS A O 1
ATOM 755 N N . SER A 1 92 ? 14.813 18.341 0.695 1.00 62.91 92 SER A N 1
ATOM 756 C CA . SER A 1 92 ? 15.055 16.893 0.800 1.00 62.91 92 SER A CA 1
ATOM 757 C C . SER A 1 92 ? 15.863 16.327 -0.374 1.00 62.91 92 SER A C 1
ATOM 759 O O . SER A 1 92 ? 15.887 15.115 -0.571 1.00 62.91 92 SER A O 1
ATOM 761 N N . VAL A 1 93 ? 16.468 17.192 -1.193 1.00 64.06 93 VAL A N 1
ATOM 762 C CA . VAL A 1 93 ? 17.338 16.803 -2.309 1.00 64.06 93 VAL A CA 1
ATOM 763 C C . VAL A 1 93 ? 18.784 17.053 -1.896 1.00 64.06 93 VAL A C 1
ATOM 765 O O . VAL A 1 93 ? 19.295 18.163 -2.056 1.00 64.06 93 VAL A O 1
ATOM 768 N N . ASP A 1 94 ? 19.436 16.028 -1.358 1.00 60.38 94 ASP A N 1
ATOM 769 C CA . ASP A 1 94 ? 20.875 16.066 -1.104 1.00 60.38 94 ASP A CA 1
ATOM 770 C C . ASP A 1 94 ? 21.644 15.883 -2.420 1.00 60.38 94 ASP A C 1
ATOM 772 O O . ASP A 1 94 ? 21.258 15.088 -3.282 1.00 60.38 94 ASP A O 1
ATOM 776 N N . LYS A 1 95 ? 22.735 16.640 -2.593 1.00 52.03 95 LYS A N 1
ATOM 777 C CA . LYS A 1 95 ? 23.697 16.376 -3.670 1.00 52.03 95 LYS A CA 1
ATOM 778 C C . LYS A 1 95 ? 24.450 15.094 -3.312 1.00 52.03 95 LYS A C 1
ATOM 780 O O . LYS A 1 95 ? 25.147 15.079 -2.300 1.00 52.03 95 LYS A O 1
ATOM 785 N N . ILE A 1 96 ? 24.270 14.051 -4.120 1.00 44.47 96 ILE A N 1
ATOM 786 C CA . ILE A 1 96 ? 25.123 12.853 -4.119 1.00 44.47 96 ILE A CA 1
ATOM 787 C C . ILE A 1 96 ? 26.453 13.207 -4.782 1.00 44.47 96 ILE A C 1
ATOM 789 O O . ILE A 1 96 ? 26.406 13.909 -5.820 1.00 44.47 96 ILE A O 1
#

Secondary structure (DSSP, 8-state):
-----EETTEEP-EEEEEE-TTS-EEEEES-HHHHHHHHHTHHHHHHHH-TT------SSS---S---S---SS-HHHHHHHHHHTT--GGG----

Organism: NCBI:txid1389203

pLDDT: mean 77.52, std 11.2, range [44.47, 90.44]